Protein AF-A0A7S1CRJ9-F1 (afdb_monomer)

InterPro domains:
  IPR010339 TIP49, P-loop domain [PF06068] (1-105)
  IPR012340 Nucleic acid-binding, OB-fold [SSF50249] (33-105)
  IPR027238 RuvB-like [PTHR11093] (1-105)
  IPR027417 P-loop containing nucleoside triphosphate hydrolase [G3DSA:3.40.50.300] (1-26)
  IPR042487 RuvBL1/2, DNA/RNA binding domain [G3DSA:2.40.50.360] (27-105)

Foldseek 3Di:
DQDDDPVQLDDPVDHSVVSVVVSVVVVDDDDDDDDWDKDKAFWQDKDWDWDDDPVPDPDTDTQWIWTWGADPVGIDIDIHGCVCVVVCVVVVDDGGDIDMDIDPD

Sequence (105 aa):
FCPMVGSEVFSSEVKKTEILMEHFRRAIGIRIRESKEVYEGEVTELTVEETEDPLGGYGRSISHVIITLKSTKGSKTLKLDPSIHDGLSKEGITVGDVMYIESNS

Organism: NCBI:txid267567

Solvent-accessible surface area (backbone atoms only — not comparable to full-atom values): 6622 Å² total; per-residue (Å²): 133,70,91,80,60,81,70,74,45,67,54,95,88,50,58,48,67,56,52,51,50,50,52,54,56,69,49,57,81,81,89,83,86,82,88,78,54,72,49,69,26,30,28,73,43,80,48,74,44,69,38,82,41,94,82,74,55,102,48,81,36,64,63,32,34,41,37,31,31,38,44,98,89,50,70,50,78,44,81,42,59,39,81,52,51,63,55,45,60,73,71,62,72,53,77,70,42,75,49,76,47,77,56,85,128

Structure (mmCIF, N/CA/C/O backbone):
data_AF-A0A7S1CRJ9-F1
#
_entry.id   AF-A0A7S1CRJ9-F1
#
loop_
_atom_site.group_PDB
_atom_site.id
_atom_site.type_symbol
_atom_site.label_atom_id
_atom_site.label_alt_id
_atom_site.label_comp_id
_atom_site.label_asym_id
_atom_site.label_entity_id
_atom_site.label_seq_id
_atom_site.pdbx_PDB_ins_code
_atom_site.Cartn_x
_atom_site.Cartn_y
_atom_site.Cartn_z
_atom_site.occupancy
_atom_site.B_iso_or_equiv
_atom_site.auth_seq_id
_atom_site.auth_comp_id
_atom_site.auth_asym_id
_atom_site.auth_atom_id
_atom_site.pdbx_PDB_model_num
ATOM 1 N N . PHE A 1 1 ? 9.526 -9.171 -25.780 1.00 76.19 1 PHE A N 1
ATOM 2 C CA . PHE A 1 1 ? 9.720 -9.145 -27.243 1.00 76.19 1 PHE A CA 1
ATOM 3 C C . PHE A 1 1 ? 9.407 -7.737 -27.722 1.00 76.19 1 PHE A C 1
ATOM 5 O O . PHE A 1 1 ? 8.333 -7.249 -27.398 1.00 76.19 1 PHE A O 1
ATOM 12 N N . CYS A 1 2 ? 10.348 -7.070 -28.395 1.00 82.25 2 CYS A N 1
ATOM 13 C CA . CYS A 1 2 ? 10.194 -5.702 -28.897 1.00 82.25 2 CYS A CA 1
ATOM 14 C C . CYS A 1 2 ? 10.518 -5.716 -30.402 1.00 82.25 2 CYS A C 1
ATOM 16 O O . CYS A 1 2 ? 11.697 -5.811 -30.745 1.00 82.25 2 CYS A O 1
ATOM 18 N N . PRO A 1 3 ? 9.507 -5.738 -31.293 1.00 84.38 3 PRO A N 1
ATOM 19 C CA . PRO A 1 3 ? 9.746 -5.672 -32.731 1.00 84.38 3 PRO A CA 1
ATOM 20 C C . PRO A 1 3 ? 10.209 -4.261 -33.121 1.00 84.38 3 PRO A C 1
ATOM 22 O O . PRO A 1 3 ? 9.703 -3.283 -32.580 1.00 84.38 3 PRO A O 1
ATOM 25 N N . MET A 1 4 ? 11.156 -4.177 -34.057 1.00 86.38 4 MET A N 1
ATOM 26 C CA . MET A 1 4 ? 11.655 -2.933 -34.655 1.00 86.38 4 MET A CA 1
ATOM 27 C C . MET A 1 4 ? 11.608 -3.076 -36.175 1.00 86.38 4 MET A C 1
ATOM 29 O O . MET A 1 4 ? 12.008 -4.115 -36.712 1.00 86.38 4 MET A O 1
ATOM 33 N N . VAL A 1 5 ? 11.167 -2.032 -36.872 1.00 88.69 5 VAL A N 1
ATOM 34 C CA . VAL A 1 5 ? 11.248 -1.942 -38.333 1.00 88.69 5 VAL A CA 1
ATOM 35 C C . VAL A 1 5 ? 12.542 -1.227 -38.713 1.00 88.69 5 VAL A C 1
ATOM 37 O O . VAL A 1 5 ? 12.860 -0.169 -38.184 1.00 88.69 5 VAL A O 1
ATOM 40 N N . GLY A 1 6 ? 13.303 -1.765 -39.670 1.00 83.69 6 GLY A N 1
ATOM 41 C CA . GLY A 1 6 ? 14.614 -1.208 -40.042 1.00 83.69 6 GLY A CA 1
ATOM 42 C C . GLY A 1 6 ? 14.595 0.260 -40.499 1.00 83.69 6 GLY A C 1
ATOM 43 O O . GLY A 1 6 ? 15.614 0.940 -40.396 1.00 83.69 6 GLY A O 1
ATOM 44 N N . SER A 1 7 ? 13.448 0.775 -40.957 1.00 87.12 7 SER A N 1
ATOM 45 C CA . SER A 1 7 ? 13.261 2.193 -41.288 1.00 87.12 7 SER A CA 1
ATOM 46 C C . SER A 1 7 ? 13.265 3.110 -40.060 1.00 87.12 7 SER A C 1
ATOM 48 O O . SER A 1 7 ? 13.657 4.263 -40.184 1.00 87.12 7 SER A O 1
ATOM 50 N N . GLU A 1 8 ? 12.901 2.608 -38.877 1.00 83.19 8 GLU A N 1
ATOM 51 C CA . GLU A 1 8 ? 12.861 3.377 -37.621 1.00 83.19 8 GLU A CA 1
ATOM 52 C C . GLU A 1 8 ? 14.267 3.735 -37.114 1.00 83.19 8 GLU A C 1
ATOM 54 O O . GLU A 1 8 ? 14.429 4.682 -36.352 1.00 83.19 8 GLU A O 1
ATOM 59 N N . VAL A 1 9 ? 15.307 3.030 -37.580 1.00 84.50 9 VAL A N 1
ATOM 60 C CA . VAL A 1 9 ? 16.718 3.313 -37.253 1.00 84.50 9 VAL A CA 1
ATOM 61 C C . VAL A 1 9 ? 17.220 4.590 -37.938 1.00 84.50 9 VAL A C 1
ATOM 63 O O . VAL A 1 9 ? 18.213 5.183 -37.511 1.00 84.50 9 VAL A O 1
ATOM 66 N N . PHE A 1 10 ? 16.562 5.029 -39.012 1.00 86.06 10 PHE A N 1
ATOM 67 C CA . PHE A 1 10 ? 16.945 6.219 -39.761 1.00 86.06 10 PHE A CA 1
ATOM 68 C C . PHE A 1 10 ? 16.118 7.418 -39.290 1.00 86.06 10 PHE A C 1
ATOM 70 O O . PHE A 1 10 ? 14.989 7.614 -39.721 1.00 86.06 10 PHE A O 1
ATOM 77 N N . SER A 1 11 ? 16.710 8.241 -38.423 1.00 82.62 11 SER A N 1
ATOM 78 C CA . SER A 1 11 ? 16.138 9.514 -37.974 1.00 82.62 11 SER A CA 1
ATOM 79 C C . SER A 1 11 ? 17.058 10.678 -38.339 1.00 82.62 11 SER A C 1
ATOM 81 O O . SER A 1 11 ? 18.284 10.535 -38.356 1.00 82.62 11 SER A O 1
ATOM 83 N N . SER A 1 12 ? 16.458 11.832 -38.631 1.00 85.62 12 SER A N 1
ATOM 84 C CA . SER A 1 12 ? 17.164 13.107 -38.805 1.00 85.62 12 SER A CA 1
ATOM 85 C C . SER A 1 12 ? 17.484 13.784 -37.468 1.00 85.62 12 SER A C 1
ATOM 87 O O . SER A 1 12 ? 18.399 14.600 -37.407 1.00 85.62 12 SER A O 1
ATOM 89 N N . GLU A 1 13 ? 16.756 13.439 -36.406 1.00 88.62 13 GLU A N 1
ATOM 90 C CA . GLU A 1 13 ? 16.841 14.087 -35.091 1.00 88.62 13 GLU A CA 1
ATOM 91 C C . GLU A 1 13 ? 17.737 13.309 -34.120 1.00 88.62 13 GLU A C 1
ATOM 93 O O . GLU A 1 13 ? 18.476 13.897 -33.331 1.00 88.62 13 GLU A O 1
ATOM 98 N N . VAL A 1 14 ? 17.703 11.975 -34.195 1.00 87.50 14 VAL A N 1
ATOM 99 C CA . VAL A 1 14 ? 18.372 11.089 -33.237 1.00 87.50 14 VAL A CA 1
ATOM 100 C C . VAL A 1 14 ? 19.417 10.231 -33.944 1.00 87.50 14 VAL A C 1
ATOM 102 O O . VAL A 1 14 ? 19.201 9.700 -35.034 1.00 87.50 14 VAL A O 1
ATOM 105 N N . LYS A 1 15 ? 20.583 10.064 -33.310 1.00 91.44 15 LYS A N 1
ATOM 106 C CA . LYS A 1 15 ? 21.643 9.199 -33.838 1.00 91.44 15 LYS A CA 1
ATOM 107 C C . LYS A 1 15 ? 21.151 7.754 -33.915 1.00 91.44 15 LYS A C 1
ATOM 109 O O . LYS A 1 15 ? 20.603 7.227 -32.951 1.00 91.44 15 LYS A O 1
ATOM 114 N N . LYS A 1 16 ? 21.480 7.077 -35.017 1.00 90.38 16 LYS A N 1
ATOM 115 C CA . LYS A 1 16 ? 21.157 5.657 -35.256 1.00 90.38 16 LYS A CA 1
ATOM 116 C C . LYS A 1 16 ? 21.548 4.748 -34.081 1.00 90.38 16 LYS A C 1
ATOM 118 O O . LYS A 1 16 ? 20.826 3.818 -33.745 1.00 90.38 16 LYS A O 1
ATOM 123 N N . THR A 1 17 ? 22.679 5.038 -33.433 1.00 89.12 17 THR A N 1
ATOM 124 C CA . THR A 1 17 ? 23.171 4.293 -32.264 1.00 89.12 17 THR A CA 1
ATOM 125 C C . THR A 1 17 ? 22.272 4.441 -31.040 1.00 89.12 17 THR A C 1
ATOM 127 O O . THR A 1 17 ? 22.095 3.469 -30.319 1.00 89.12 17 THR A O 1
ATOM 130 N N . GLU A 1 18 ? 21.686 5.617 -30.807 1.00 89.62 18 GLU A N 1
ATOM 131 C CA . GLU A 1 18 ? 20.799 5.846 -29.658 1.00 89.62 18 GLU A CA 1
ATOM 132 C C . GLU A 1 18 ? 19.473 5.105 -29.844 1.00 89.62 18 GLU A C 1
ATOM 134 O O . GLU A 1 18 ? 19.007 4.442 -28.922 1.00 89.62 18 GLU A O 1
ATOM 139 N N . ILE A 1 19 ? 18.932 5.121 -31.067 1.00 88.62 19 ILE A N 1
ATOM 140 C CA . ILE A 1 19 ? 17.707 4.388 -31.418 1.00 88.62 19 ILE A CA 1
ATOM 141 C C . ILE A 1 19 ? 17.902 2.884 -31.192 1.00 88.62 19 ILE A C 1
ATOM 143 O O . ILE A 1 19 ? 17.047 2.224 -30.599 1.00 88.62 19 ILE A O 1
ATOM 147 N N . LEU A 1 20 ? 19.050 2.339 -31.609 1.00 89.38 20 LEU A N 1
ATOM 148 C CA . LEU A 1 20 ? 19.405 0.942 -31.348 1.00 89.38 20 LEU A CA 1
ATOM 149 C C . LEU A 1 20 ? 19.534 0.663 -29.842 1.00 89.38 20 LEU A C 1
ATOM 151 O O . LEU A 1 20 ? 18.980 -0.322 -29.354 1.00 89.38 20 LEU A O 1
ATOM 155 N N . MET A 1 21 ? 20.220 1.530 -29.091 1.00 90.69 21 MET A N 1
ATOM 156 C CA . MET A 1 21 ? 20.414 1.364 -27.644 1.00 90.69 21 MET A CA 1
ATOM 157 C C . MET A 1 21 ? 19.105 1.436 -26.853 1.00 90.69 21 MET A C 1
ATOM 159 O O . MET A 1 21 ? 18.913 0.676 -25.904 1.00 90.69 21 MET A O 1
ATOM 163 N N . GLU A 1 22 ? 18.175 2.307 -27.240 1.00 89.19 22 GLU A N 1
ATOM 164 C CA . GLU A 1 22 ? 16.840 2.363 -26.648 1.00 89.19 22 GLU A CA 1
ATOM 165 C C . GLU A 1 22 ? 16.093 1.039 -26.829 1.00 89.19 22 GLU A C 1
ATOM 167 O O . GLU A 1 22 ? 15.561 0.492 -25.861 1.00 89.19 22 GLU A O 1
ATOM 172 N N . HIS A 1 23 ? 16.113 0.479 -28.038 1.00 89.81 23 HIS A N 1
ATOM 173 C CA . HIS A 1 23 ? 15.462 -0.799 -28.307 1.00 89.81 23 HIS A CA 1
ATOM 174 C C . HIS A 1 23 ? 16.113 -1.955 -27.545 1.00 89.81 23 HIS A C 1
ATOM 176 O O . HIS A 1 23 ? 15.394 -2.818 -27.043 1.00 89.81 23 HIS A O 1
ATOM 182 N N . PHE A 1 24 ? 17.439 -1.949 -27.363 1.00 89.69 24 PHE A N 1
ATOM 183 C CA . PHE A 1 24 ? 18.106 -2.908 -26.477 1.00 89.69 24 PHE A CA 1
ATOM 184 C C . PHE A 1 24 ? 17.646 -2.764 -25.022 1.00 89.69 24 PHE A C 1
ATOM 186 O O . PHE A 1 24 ? 17.306 -3.767 -24.398 1.00 89.69 24 PHE A O 1
ATOM 193 N N . ARG A 1 25 ? 17.554 -1.538 -24.488 1.00 91.69 25 ARG A N 1
ATOM 194 C CA . ARG A 1 25 ? 17.036 -1.297 -23.128 1.00 91.69 25 ARG A CA 1
ATOM 195 C C . ARG A 1 25 ? 15.588 -1.772 -22.975 1.00 91.69 25 ARG A C 1
ATOM 197 O O . ARG A 1 25 ? 15.268 -2.415 -21.985 1.00 91.69 25 ARG A O 1
ATOM 204 N N . ARG A 1 26 ? 14.732 -1.521 -23.970 1.00 87.81 26 ARG A N 1
ATOM 205 C CA . ARG A 1 26 ? 13.320 -1.953 -23.985 1.00 87.81 26 ARG A CA 1
ATOM 206 C C . ARG A 1 26 ? 13.152 -3.463 -24.165 1.00 87.81 26 ARG A C 1
ATOM 208 O O . ARG A 1 26 ? 12.158 -4.028 -23.715 1.00 87.81 26 ARG A O 1
ATOM 215 N N . ALA A 1 27 ? 14.102 -4.124 -24.826 1.00 91.00 27 ALA A N 1
ATOM 216 C CA . ALA A 1 27 ? 14.102 -5.573 -25.001 1.00 91.00 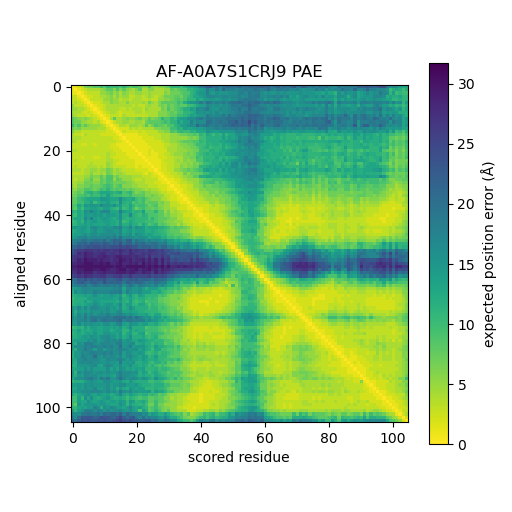27 ALA A CA 1
ATOM 217 C C . ALA A 1 27 ? 14.508 -6.331 -23.725 1.00 91.00 27 ALA A C 1
ATOM 219 O O . ALA A 1 27 ? 14.133 -7.497 -23.570 1.00 91.00 27 ALA A O 1
ATOM 220 N N . ILE A 1 28 ? 15.234 -5.684 -22.808 1.00 91.94 28 ILE A N 1
ATOM 221 C CA . ILE A 1 28 ? 15.604 -6.247 -21.507 1.00 91.94 28 ILE A CA 1
ATOM 222 C C . ILE A 1 28 ? 14.415 -6.105 -20.552 1.00 91.94 28 ILE A C 1
ATOM 224 O O . ILE A 1 28 ? 14.121 -5.031 -20.034 1.00 91.94 28 ILE A O 1
ATOM 228 N N . GLY A 1 29 ? 13.717 -7.213 -20.310 1.00 89.69 29 GLY A N 1
ATOM 229 C CA . GLY A 1 29 ? 12.661 -7.274 -19.303 1.00 89.69 29 GLY A CA 1
ATOM 230 C C . GLY A 1 29 ? 13.240 -7.571 -17.924 1.00 89.69 29 GLY A C 1
ATOM 231 O O . GLY A 1 29 ? 13.826 -8.633 -17.722 1.00 89.69 29 GLY A O 1
ATOM 232 N N . ILE A 1 30 ? 13.030 -6.674 -16.964 1.00 91.81 30 ILE A N 1
ATOM 233 C CA . ILE A 1 30 ? 13.303 -6.934 -15.547 1.00 91.81 30 ILE A CA 1
ATOM 234 C C . ILE A 1 30 ? 11.977 -7.309 -14.884 1.00 91.81 30 ILE A C 1
ATOM 236 O O . ILE A 1 30 ? 10.993 -6.581 -14.999 1.00 91.81 30 ILE A O 1
ATOM 240 N N . ARG A 1 31 ? 11.932 -8.454 -14.194 1.00 90.81 31 ARG A N 1
ATOM 241 C CA . ARG A 1 31 ? 10.775 -8.861 -13.388 1.00 90.81 31 ARG A CA 1
ATOM 242 C C . ARG A 1 31 ? 11.109 -8.671 -11.918 1.00 90.81 31 ARG A C 1
ATOM 244 O O . ARG A 1 31 ? 11.911 -9.422 -11.373 1.00 90.81 31 ARG A O 1
ATOM 251 N N . ILE A 1 32 ? 10.466 -7.696 -11.291 1.00 92.38 32 ILE A N 1
ATOM 252 C CA . ILE A 1 32 ? 10.580 -7.444 -9.855 1.00 92.38 32 ILE A CA 1
ATOM 253 C C . ILE A 1 32 ? 9.319 -7.991 -9.195 1.00 92.38 32 ILE A C 1
ATOM 255 O O . ILE A 1 32 ? 8.210 -7.754 -9.672 1.00 92.38 32 ILE A O 1
ATOM 259 N N . ARG A 1 33 ? 9.496 -8.766 -8.124 1.00 91.12 33 ARG A N 1
ATOM 260 C CA . ARG A 1 33 ? 8.399 -9.195 -7.261 1.00 91.12 33 ARG A CA 1
ATOM 261 C C . ARG A 1 33 ? 8.569 -8.495 -5.927 1.00 91.12 33 ARG A C 1
ATOM 263 O O . ARG A 1 33 ? 9.504 -8.795 -5.194 1.00 91.12 33 ARG A O 1
ATOM 270 N N . GLU A 1 34 ? 7.655 -7.589 -5.641 1.00 87.38 34 GLU A N 1
ATOM 271 C CA . GLU A 1 34 ? 7.561 -6.907 -4.360 1.00 87.38 34 GLU A CA 1
ATOM 272 C C . GLU A 1 34 ? 6.414 -7.528 -3.561 1.00 87.38 34 GLU A C 1
ATOM 274 O O . GLU A 1 34 ? 5.371 -7.871 -4.124 1.00 87.38 34 GLU A O 1
ATOM 279 N N . SER A 1 35 ? 6.632 -7.740 -2.265 1.00 87.31 35 SER A N 1
ATOM 280 C CA . SER A 1 35 ? 5.575 -8.159 -1.344 1.00 87.31 35 SER A CA 1
ATOM 281 C C . SER A 1 35 ? 5.242 -6.961 -0.476 1.00 87.31 35 SER A C 1
ATOM 283 O O . SER A 1 35 ? 6.135 -6.423 0.170 1.00 87.31 35 SER A O 1
ATOM 285 N N . LYS A 1 36 ? 3.979 -6.544 -0.497 1.00 87.62 36 LYS A N 1
ATOM 286 C CA . LYS A 1 36 ? 3.482 -5.407 0.274 1.00 87.62 36 LYS A CA 1
ATOM 287 C C . LYS A 1 36 ? 2.526 -5.898 1.345 1.00 87.62 36 LYS A C 1
ATOM 289 O O . LYS A 1 36 ? 1.718 -6.793 1.084 1.00 87.62 36 LYS A O 1
ATOM 294 N N . GLU A 1 37 ? 2.633 -5.326 2.536 1.00 88.12 37 GLU A N 1
ATOM 295 C CA . GLU A 1 37 ? 1.684 -5.589 3.610 1.00 88.12 37 GLU A CA 1
ATOM 296 C C . GLU A 1 37 ? 0.465 -4.690 3.460 1.00 88.12 37 GLU A C 1
ATOM 298 O O . GLU A 1 37 ? 0.571 -3.472 3.313 1.00 88.12 37 GLU A O 1
ATOM 303 N N . VAL A 1 38 ? -0.705 -5.319 3.490 1.00 89.81 38 VAL A N 1
ATOM 304 C CA . VAL A 1 38 ? -1.979 -4.658 3.236 1.00 89.81 38 VAL A CA 1
ATOM 305 C C . VAL A 1 38 ? -2.979 -5.024 4.318 1.00 89.81 38 VAL A C 1
ATOM 307 O O . VAL A 1 38 ? -3.123 -6.195 4.682 1.00 89.81 38 VAL A O 1
ATOM 310 N N . TYR A 1 39 ? -3.655 -4.005 4.838 1.00 90.44 39 TYR A N 1
ATOM 311 C CA . TYR A 1 39 ? -4.663 -4.129 5.880 1.00 90.44 39 TYR A CA 1
ATOM 312 C C . TYR A 1 39 ? -6.013 -3.700 5.324 1.00 90.44 39 TYR A C 1
ATOM 314 O O . TYR A 1 39 ? -6.189 -2.556 4.921 1.00 90.44 39 TYR A O 1
ATOM 322 N N . GLU A 1 40 ? -6.967 -4.625 5.313 1.00 90.75 40 GLU A N 1
ATOM 323 C CA . GLU A 1 40 ? -8.328 -4.386 4.840 1.00 90.75 40 GLU A CA 1
ATOM 324 C C . GLU A 1 40 ? -9.317 -4.668 5.970 1.00 90.75 40 GLU A C 1
ATOM 326 O O . GLU A 1 40 ? -9.217 -5.690 6.663 1.00 90.75 40 GLU A O 1
ATOM 331 N N . GLY A 1 41 ? -10.271 -3.762 6.160 1.00 93.81 41 GLY A N 1
ATOM 332 C CA . GLY A 1 41 ? -11.324 -3.939 7.149 1.00 93.81 41 GLY A CA 1
ATOM 333 C C . GLY A 1 41 ? -12.270 -2.752 7.257 1.00 93.81 41 GLY A C 1
ATOM 334 O O . GLY A 1 41 ? -12.042 -1.686 6.689 1.00 93.81 41 GLY A O 1
ATOM 335 N N . GLU A 1 42 ? -13.336 -2.970 8.016 1.00 93.88 42 GLU A N 1
ATOM 336 C CA . GL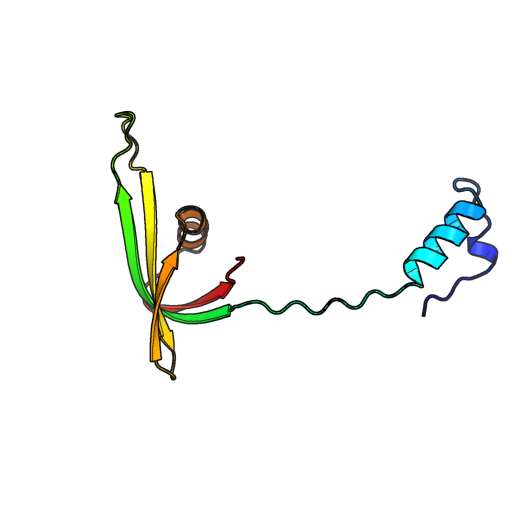U A 1 42 ? -14.282 -1.941 8.437 1.00 93.88 42 GLU A CA 1
ATOM 337 C C . GLU A 1 42 ? -13.693 -1.152 9.612 1.00 93.88 42 GLU A C 1
ATOM 339 O O . GLU A 1 42 ? -13.181 -1.742 10.570 1.00 93.88 42 GLU A O 1
ATOM 344 N N . VAL A 1 43 ? -13.768 0.174 9.550 1.00 94.19 43 VAL A N 1
ATOM 345 C CA . VAL A 1 43 ? -13.332 1.067 10.625 1.00 94.19 43 VAL A CA 1
ATOM 346 C C . VAL A 1 43 ? -14.330 0.982 11.770 1.00 94.19 43 VAL A C 1
ATOM 348 O O . VAL A 1 43 ? -15.460 1.447 11.650 1.00 94.19 43 VAL A O 1
ATOM 351 N N . THR A 1 44 ? -13.917 0.425 12.906 1.00 92.56 44 THR A N 1
ATOM 352 C CA . THR A 1 44 ? -14.757 0.391 14.113 1.00 92.56 44 THR A CA 1
ATOM 353 C C . THR A 1 44 ? -14.464 1.546 15.056 1.00 92.56 44 THR A C 1
ATOM 355 O O . THR A 1 44 ? -15.358 2.003 15.759 1.00 92.56 44 THR A O 1
ATOM 358 N N . GLU A 1 45 ? -13.215 2.012 15.089 1.00 90.25 45 GLU A N 1
ATOM 359 C CA . GLU A 1 45 ? -12.783 3.123 15.938 1.00 90.25 45 GLU A CA 1
ATOM 360 C C . GLU A 1 45 ? -11.728 3.951 15.203 1.00 90.25 45 GLU A C 1
ATOM 362 O O . GLU A 1 45 ? -10.829 3.394 14.569 1.00 90.25 45 GLU A O 1
ATOM 367 N N . LEU A 1 46 ? -11.838 5.273 15.319 1.00 89.44 46 LEU A N 1
ATOM 368 C CA . LEU A 1 46 ? -10.899 6.252 14.781 1.00 89.44 46 LEU A CA 1
ATOM 369 C C . LEU A 1 46 ? -10.627 7.290 15.872 1.00 89.44 46 LEU A C 1
ATOM 371 O O . LEU A 1 46 ? -11.534 8.024 16.267 1.00 89.44 46 LEU A O 1
ATOM 375 N N . THR A 1 47 ? -9.393 7.347 16.368 1.00 87.69 47 THR A N 1
ATOM 376 C CA . THR A 1 47 ? -8.961 8.330 17.367 1.00 87.69 47 THR A CA 1
ATOM 377 C C . THR A 1 47 ? -7.682 9.024 16.919 1.00 87.69 47 THR A C 1
ATOM 379 O O . THR A 1 47 ? -6.729 8.399 16.459 1.00 87.69 47 THR A O 1
ATOM 382 N N . VAL A 1 48 ? -7.664 10.349 17.039 1.00 85.00 48 VAL A N 1
ATOM 383 C CA . VAL A 1 48 ? -6.512 11.185 16.693 1.00 85.00 48 VAL A CA 1
ATOM 384 C C . VAL A 1 48 ? -5.872 11.645 18.000 1.00 85.00 48 VAL A C 1
ATOM 386 O O . VAL A 1 48 ? -6.521 12.318 18.800 1.00 85.00 48 VAL A O 1
ATOM 389 N N . GLU A 1 49 ? -4.623 11.247 18.245 1.00 81.56 49 GLU A N 1
ATOM 390 C CA . GLU A 1 49 ? -3.832 11.756 19.365 1.00 81.56 49 GLU A CA 1
ATOM 391 C C . GLU A 1 49 ? -3.243 13.112 18.960 1.00 81.56 49 GLU A C 1
ATOM 393 O O . GLU A 1 49 ? -2.330 13.207 18.137 1.00 81.56 49 GLU A O 1
ATOM 398 N N . GLU A 1 50 ? -3.793 14.180 19.531 1.00 77.25 50 GLU A N 1
ATOM 399 C CA . GLU A 1 50 ? -3.230 15.526 19.447 1.00 77.25 50 GLU A CA 1
ATOM 400 C C . GLU A 1 50 ? -2.259 15.720 20.621 1.00 77.25 50 GLU A C 1
ATOM 402 O O . GLU A 1 50 ? -2.561 15.372 21.763 1.00 77.25 50 GLU A O 1
ATOM 407 N N . THR A 1 51 ? -1.070 16.257 20.366 1.00 68.56 51 THR A N 1
ATOM 408 C CA . THR A 1 51 ? -0.080 16.590 21.398 1.00 68.56 51 THR A CA 1
ATOM 409 C C . THR A 1 51 ? 0.254 18.078 21.328 1.00 68.56 51 THR A C 1
ATOM 411 O O . THR A 1 51 ? 0.213 18.698 20.262 1.00 68.56 51 THR A O 1
ATOM 414 N N . GLU A 1 52 ? 0.533 18.675 22.486 1.00 62.09 52 GLU A N 1
ATOM 415 C CA . GLU A 1 52 ? 0.936 20.078 22.569 1.00 62.09 52 GLU A CA 1
ATOM 416 C C . GLU A 1 52 ? 2.322 20.274 21.944 1.00 62.09 52 GLU A C 1
ATOM 418 O O . GLU A 1 52 ? 3.241 19.481 22.157 1.00 62.09 52 GLU A O 1
ATOM 423 N N . ASP A 1 53 ? 2.452 21.327 21.140 1.00 59.91 53 ASP A N 1
ATOM 424 C CA . ASP A 1 53 ? 3.682 21.664 20.434 1.00 59.91 53 ASP A CA 1
ATOM 425 C C . ASP A 1 53 ? 4.778 22.091 21.440 1.00 59.91 53 ASP A C 1
ATOM 427 O O . ASP A 1 53 ? 4.556 23.030 22.217 1.00 59.91 53 ASP A O 1
ATOM 431 N N . PRO A 1 54 ? 5.972 21.459 21.442 1.00 59.69 54 PRO A N 1
ATOM 432 C CA . PRO A 1 54 ? 7.074 21.822 22.336 1.00 59.69 54 PRO A CA 1
ATOM 433 C C . PRO A 1 54 ? 7.535 23.284 22.218 1.00 59.69 54 PRO A C 1
ATOM 435 O O . PRO A 1 54 ? 8.209 23.778 23.123 1.00 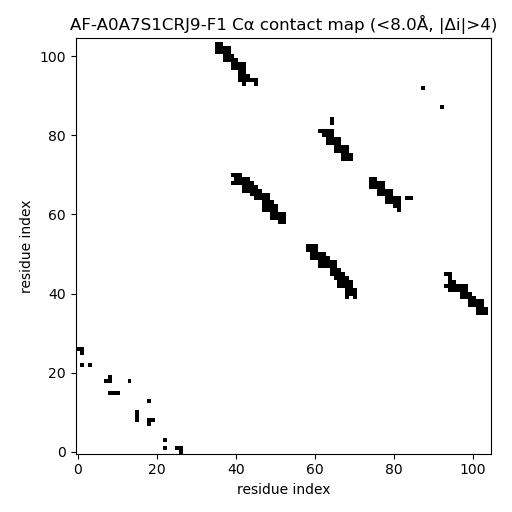59.69 54 PRO A O 1
ATOM 438 N N . LEU A 1 55 ? 7.201 23.982 21.122 1.00 62.75 55 LEU A N 1
ATOM 439 C CA . LEU A 1 55 ? 7.560 25.387 20.890 1.00 62.75 55 LEU A CA 1
ATOM 440 C C 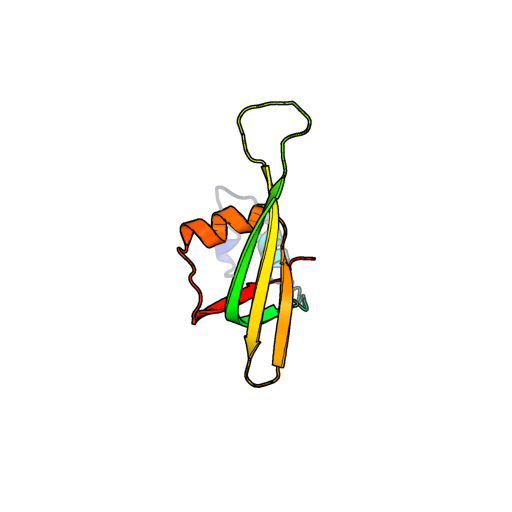. LEU A 1 55 ? 6.495 26.415 21.317 1.00 62.75 55 LEU A C 1
ATOM 442 O O . LEU A 1 55 ? 6.666 27.605 21.051 1.00 62.75 55 LEU A O 1
ATOM 446 N N . GLY A 1 56 ? 5.421 26.012 22.005 1.00 58.44 56 GLY A N 1
ATOM 447 C CA . GLY A 1 56 ? 4.458 26.957 22.595 1.00 58.44 56 GLY A CA 1
ATOM 448 C C . GLY A 1 56 ? 3.660 27.787 21.575 1.00 58.44 56 GLY A C 1
ATOM 449 O O . GLY A 1 56 ? 3.118 28.840 21.917 1.00 58.44 56 GLY A O 1
ATOM 450 N N . GLY A 1 57 ? 3.595 27.336 20.320 1.00 54.78 57 GLY A N 1
ATOM 451 C CA . GLY A 1 57 ? 2.729 27.903 19.290 1.00 54.78 57 GLY A CA 1
ATOM 452 C C . GLY A 1 57 ? 1.287 27.412 19.440 1.00 54.78 57 GLY A C 1
ATOM 453 O O . GLY A 1 57 ? 1.049 26.275 19.830 1.00 54.78 57 GLY A O 1
ATOM 454 N N . TYR A 1 58 ? 0.316 28.262 19.097 1.00 53.28 58 TYR A N 1
ATOM 455 C CA . TYR A 1 58 ? -1.136 27.992 19.081 1.00 53.28 58 TYR A CA 1
ATOM 456 C C . TYR A 1 58 ? -1.571 26.951 18.014 1.00 53.28 58 TYR A C 1
ATOM 458 O O . TYR A 1 58 ? -2.588 27.121 17.344 1.00 53.28 58 TYR A O 1
ATOM 466 N N . GLY A 1 59 ? -0.806 25.877 17.818 1.00 56.06 59 GLY A N 1
ATOM 467 C CA . GLY A 1 59 ? -1.098 24.801 16.877 1.00 56.06 59 GLY A CA 1
ATOM 468 C C . GLY A 1 59 ? -1.088 23.460 17.595 1.00 56.06 59 GLY A C 1
ATOM 469 O O . GLY A 1 59 ? -0.073 23.064 18.158 1.00 56.06 59 GLY A O 1
ATOM 470 N N . ARG A 1 60 ? -2.220 22.751 17.591 1.00 63.34 60 ARG A N 1
ATOM 471 C CA . ARG A 1 60 ? -2.239 21.353 18.031 1.00 63.34 60 ARG A CA 1
ATOM 472 C C . ARG A 1 60 ? -1.489 20.532 16.994 1.00 63.34 60 ARG A C 1
ATOM 474 O O . ARG A 1 60 ? -1.870 20.528 15.826 1.00 63.34 60 ARG A O 1
ATOM 481 N N . SER A 1 61 ? -0.414 19.880 17.415 1.00 67.94 61 SER A N 1
ATOM 482 C CA . SER A 1 61 ? 0.349 18.993 16.546 1.00 67.94 61 SER A CA 1
ATOM 483 C C . SER A 1 61 ? -0.243 17.595 16.657 1.00 67.94 61 SER A C 1
ATOM 485 O O . SER A 1 61 ? -0.377 17.058 17.755 1.00 67.94 61 SER A O 1
ATOM 487 N N . ILE A 1 62 ? -0.633 16.998 15.536 1.00 74.06 62 ILE A N 1
ATOM 488 C CA . ILE A 1 62 ? -1.133 15.620 15.527 1.00 74.06 62 ILE A CA 1
ATOM 489 C C . ILE A 1 62 ? 0.076 14.708 15.699 1.00 74.06 62 ILE A C 1
ATOM 491 O O . ILE A 1 62 ? 1.009 14.774 14.902 1.00 74.06 62 ILE A O 1
ATOM 495 N N . SER A 1 63 ? 0.087 13.895 16.753 1.00 79.56 63 SER A N 1
ATOM 496 C CA . SER A 1 63 ? 1.204 12.994 17.024 1.00 79.56 63 SER A CA 1
ATOM 497 C C . SER A 1 63 ? 0.989 11.636 16.388 1.00 79.56 63 SER A C 1
ATOM 499 O O . SER A 1 63 ? 1.913 11.138 15.759 1.00 79.56 63 SER A O 1
ATOM 501 N N . HIS A 1 64 ? -0.206 11.051 16.497 1.0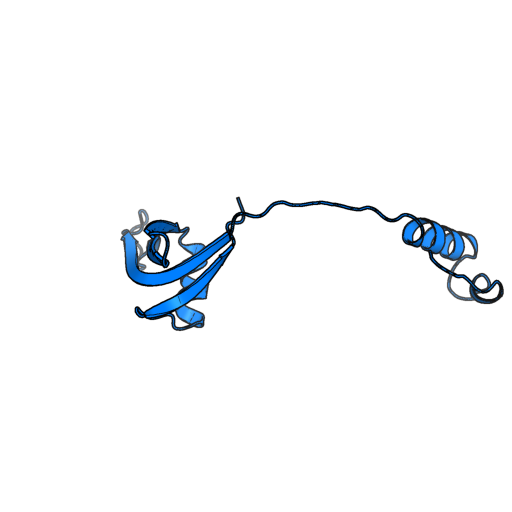0 84.44 64 HIS A N 1
ATOM 502 C CA . HIS A 1 64 ? -0.530 9.755 15.899 1.00 84.44 64 HIS A CA 1
ATOM 503 C C . HIS A 1 64 ? -2.026 9.598 15.630 1.00 84.44 64 HIS A C 1
ATOM 505 O O . HIS A 1 64 ? -2.859 10.196 16.305 1.00 84.44 64 HIS A O 1
ATOM 511 N N . VAL A 1 65 ? -2.371 8.727 14.680 1.00 87.56 65 VAL A N 1
ATOM 512 C CA . VAL A 1 65 ? -3.759 8.308 14.447 1.00 87.56 65 VAL A CA 1
ATOM 513 C C . VAL A 1 65 ? -3.892 6.835 14.801 1.00 87.56 65 VAL A C 1
ATOM 515 O O . VAL A 1 65 ? -3.160 5.999 14.279 1.00 87.56 65 VAL A O 1
ATOM 518 N N . ILE A 1 66 ? -4.814 6.502 15.694 1.00 90.94 66 ILE A N 1
ATOM 519 C CA . ILE A 1 66 ? -5.112 5.126 16.077 1.00 90.94 66 ILE A CA 1
ATOM 520 C C . ILE A 1 66 ? -6.408 4.717 15.376 1.00 90.94 66 ILE A C 1
ATOM 522 O O . ILE A 1 66 ? -7.449 5.352 15.537 1.00 90.94 66 ILE A O 1
ATOM 526 N N . ILE A 1 67 ? -6.335 3.649 14.582 1.00 92.06 67 ILE A N 1
ATOM 527 C CA . ILE A 1 67 ? -7.481 3.088 13.862 1.00 92.06 67 ILE A CA 1
ATOM 528 C C . ILE A 1 67 ? -7.653 1.633 14.257 1.00 92.06 67 ILE A C 1
ATOM 530 O O . ILE A 1 67 ? -6.709 0.847 14.177 1.00 92.06 67 ILE A O 1
ATOM 534 N N . THR A 1 68 ? -8.870 1.249 14.626 1.00 93.62 68 THR A N 1
ATOM 535 C CA . THR A 1 68 ? -9.235 -0.157 14.800 1.00 93.62 68 THR A CA 1
ATOM 536 C C . THR A 1 68 ? -9.992 -0.629 13.564 1.00 93.62 68 THR A C 1
ATOM 538 O O . THR A 1 68 ? -11.080 -0.136 13.267 1.00 93.62 68 THR A O 1
ATOM 541 N N . LEU A 1 69 ? -9.406 -1.592 12.848 1.00 93.88 69 LEU A N 1
ATOM 542 C CA . LEU A 1 69 ? -10.010 -2.250 11.692 1.00 93.88 69 LEU A CA 1
ATOM 543 C C . LEU A 1 69 ? -10.553 -3.619 12.088 1.00 93.88 69 LEU A C 1
ATOM 545 O O . LEU A 1 69 ? -9.865 -4.407 12.746 1.00 93.88 69 LEU A O 1
ATOM 549 N N . LYS A 1 70 ? -11.768 -3.938 11.646 1.00 94.31 70 LYS A N 1
ATOM 550 C CA . LYS A 1 70 ? -12.415 -5.231 11.867 1.00 94.31 70 LYS A CA 1
ATOM 551 C C . LYS A 1 70 ? -12.657 -5.950 10.547 1.00 94.31 70 LYS A C 1
ATOM 553 O O . LYS A 1 70 ? -13.144 -5.385 9.578 1.00 94.31 70 LYS A O 1
ATOM 558 N N . SER A 1 71 ? -12.343 -7.238 10.539 1.00 92.88 71 SER A N 1
ATOM 559 C CA . SER A 1 71 ? -12.617 -8.161 9.440 1.00 92.88 71 SER A CA 1
ATOM 560 C C . SER A 1 71 ? -13.324 -9.409 9.971 1.00 92.88 71 SER A C 1
ATOM 562 O O . SER A 1 71 ? -13.410 -9.629 11.182 1.00 92.88 71 SER A O 1
ATOM 564 N N . THR A 1 72 ? -13.767 -10.293 9.077 1.00 90.94 72 THR A N 1
ATOM 565 C CA . THR A 1 72 ? -14.361 -11.589 9.455 1.00 90.94 72 THR A CA 1
ATOM 566 C C . THR A 1 72 ? -13.411 -12.465 10.280 1.00 90.94 72 THR A C 1
ATOM 568 O O . THR A 1 72 ? -13.862 -13.313 11.043 1.00 90.94 72 THR A O 1
ATOM 571 N N . LYS A 1 73 ? -12.092 -12.277 10.134 1.00 88.00 73 LYS A N 1
ATOM 572 C CA . LYS A 1 73 ? -11.067 -13.076 10.823 1.00 88.00 73 LYS A CA 1
ATOM 573 C C . LYS A 1 73 ? -10.689 -12.520 12.200 1.00 88.00 73 LYS A C 1
ATOM 575 O O . LYS A 1 73 ? -10.084 -13.242 12.986 1.00 88.00 73 LYS A O 1
ATOM 580 N N . GLY A 1 74 ? -11.023 -11.263 12.490 1.00 90.25 74 GLY A N 1
ATOM 581 C CA . GLY A 1 74 ? -10.673 -10.594 13.742 1.00 90.25 74 GLY A CA 1
ATOM 582 C C . GLY A 1 74 ? -10.536 -9.080 13.588 1.00 90.25 74 GLY A C 1
ATOM 583 O O . GLY A 1 74 ? -10.729 -8.533 12.501 1.00 90.25 74 GLY A O 1
ATOM 584 N N . SER A 1 75 ? -10.188 -8.415 14.688 1.00 91.75 75 SER A N 1
ATOM 585 C CA . SER A 1 75 ? -9.923 -6.975 14.754 1.00 91.75 75 SER A CA 1
ATOM 586 C C . SER A 1 75 ? -8.442 -6.694 14.993 1.00 91.75 75 SER A C 1
ATOM 588 O O . SER A 1 75 ? -7.796 -7.397 15.772 1.00 91.75 75 SER A O 1
ATOM 590 N N . LYS A 1 76 ? -7.909 -5.653 14.354 1.00 91.50 76 LYS A N 1
ATOM 591 C CA . LYS A 1 76 ? -6.536 -5.182 14.539 1.00 91.50 76 LYS A CA 1
ATOM 592 C C . LYS A 1 76 ? -6.543 -3.670 14.743 1.00 91.50 76 LYS A C 1
ATOM 594 O O . LYS A 1 76 ? -7.097 -2.940 13.927 1.00 91.50 76 LYS A O 1
ATOM 599 N N . THR A 1 77 ? -5.904 -3.217 15.815 1.00 92.12 77 THR A N 1
ATOM 600 C CA . THR A 1 77 ? -5.664 -1.793 16.067 1.00 92.12 77 THR A CA 1
ATOM 601 C C . THR A 1 77 ? -4.300 -1.415 15.502 1.00 92.12 77 THR A C 1
ATOM 603 O O . THR A 1 77 ? -3.300 -2.082 15.774 1.00 92.12 77 THR A O 1
ATOM 606 N N . LEU A 1 78 ? -4.270 -0.373 14.678 1.00 90.12 78 LEU A N 1
ATOM 607 C CA . LEU A 1 78 ? -3.095 0.152 13.999 1.00 90.12 78 LEU A CA 1
ATOM 608 C C . LEU A 1 78 ? -2.813 1.562 14.509 1.00 90.12 78 LEU A C 1
ATOM 610 O O . LEU A 1 78 ? -3.720 2.383 14.617 1.00 90.12 78 LEU A O 1
ATOM 614 N N . LYS A 1 79 ? -1.541 1.835 14.801 1.00 89.75 79 LYS A N 1
ATOM 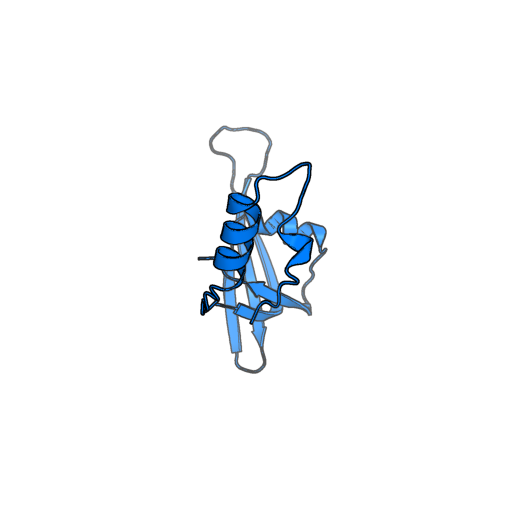615 C CA . LYS A 1 79 ? -1.047 3.176 15.102 1.00 89.75 79 LYS A CA 1
ATOM 616 C C . LYS A 1 79 ? -0.360 3.710 13.850 1.00 89.75 79 LYS A C 1
ATOM 618 O O . LYS A 1 79 ? 0.666 3.176 13.439 1.00 89.75 79 LYS A O 1
ATOM 623 N N . LEU A 1 80 ? -0.972 4.706 13.228 1.00 88.00 80 LEU A N 1
ATOM 624 C CA . LEU A 1 80 ? -0.544 5.323 11.982 1.00 88.00 80 LEU A CA 1
ATOM 625 C C . LEU A 1 80 ? 0.209 6.624 12.254 1.00 88.00 80 LEU A C 1
ATOM 627 O O . LEU A 1 80 ? 0.011 7.297 13.273 1.00 88.00 80 LEU A O 1
ATOM 631 N N . ASP A 1 81 ? 1.080 6.959 11.311 1.00 86.00 81 ASP A N 1
ATOM 632 C CA . ASP A 1 81 ? 1.823 8.210 11.302 1.00 86.00 81 ASP A CA 1
ATOM 633 C C . ASP A 1 81 ? 0.878 9.406 11.066 1.00 86.00 81 ASP A C 1
ATOM 635 O O . ASP A 1 81 ? -0.087 9.286 10.301 1.00 86.00 81 ASP A O 1
ATOM 639 N N . PRO A 1 82 ? 1.132 10.567 11.691 1.00 85.06 82 PRO A N 1
ATOM 640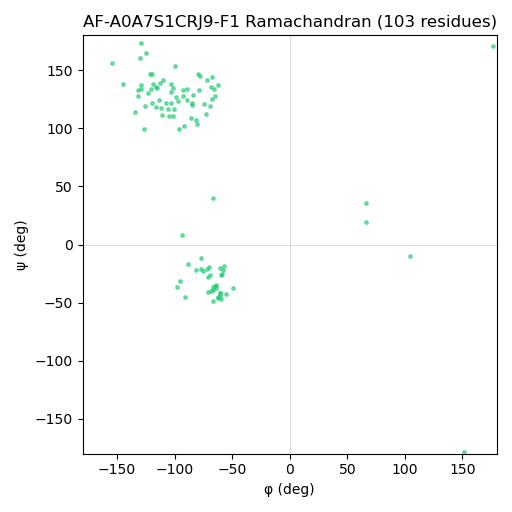 C CA . PRO A 1 82 ? 0.294 11.750 11.536 1.00 85.06 82 PRO A CA 1
ATOM 641 C C . PRO A 1 82 ? 0.204 12.260 10.091 1.00 85.06 82 PRO A C 1
ATOM 643 O O . PRO A 1 82 ? -0.785 12.903 9.752 1.00 85.06 82 PRO A O 1
ATOM 646 N N . SER A 1 83 ? 1.142 11.916 9.200 1.00 84.06 83 SER A N 1
ATOM 647 C CA . SER A 1 83 ? 1.037 12.227 7.762 1.00 84.06 83 SER A CA 1
ATOM 648 C C . SER A 1 83 ? -0.194 11.617 7.078 1.00 84.06 83 SER A C 1
ATOM 650 O O . SER A 1 83 ? -0.697 12.169 6.098 1.00 84.06 83 SER A O 1
ATOM 652 N N . ILE A 1 84 ? -0.720 10.506 7.602 1.00 85.50 84 ILE A N 1
ATOM 653 C CA . ILE A 1 84 ? -1.908 9.836 7.060 1.00 85.50 84 ILE A CA 1
ATOM 654 C C . ILE A 1 84 ? -3.201 10.573 7.445 1.00 85.50 84 ILE A C 1
ATOM 656 O O . ILE A 1 84 ? -4.208 10.447 6.747 1.00 85.50 84 ILE A O 1
ATOM 660 N N . HIS A 1 85 ? -3.178 11.400 8.498 1.00 84.75 85 HIS A N 1
ATOM 661 C CA . HIS A 1 85 ? -4.344 12.156 8.963 1.00 84.75 85 HIS A CA 1
ATOM 662 C C . HIS A 1 85 ? -4.964 13.023 7.857 1.00 84.75 85 HIS A C 1
ATOM 664 O O . HIS A 1 85 ? -6.183 13.036 7.681 1.00 84.75 85 HIS A O 1
ATOM 670 N N . ASP A 1 86 ? -4.131 13.698 7.064 1.00 84.81 86 ASP A N 1
ATOM 671 C CA . ASP A 1 86 ? -4.598 14.555 5.973 1.00 84.81 86 ASP A CA 1
ATOM 672 C C . ASP A 1 86 ? -5.324 13.761 4.881 1.00 84.81 86 ASP A C 1
ATOM 674 O O . ASP A 1 86 ? -6.275 14.264 4.281 1.00 84.81 86 ASP A O 1
ATOM 678 N N . GLY A 1 87 ? -4.889 12.524 4.619 1.00 86.50 87 GLY A N 1
ATOM 679 C CA . GLY A 1 87 ? -5.557 11.616 3.686 1.00 86.50 87 GLY A CA 1
ATOM 680 C C . GLY A 1 87 ? -6.931 11.199 4.203 1.00 86.50 87 GLY A C 1
ATOM 681 O O . GLY A 1 87 ? -7.927 11.354 3.501 1.00 86.50 87 GLY A O 1
ATOM 682 N N . LEU A 1 88 ? -6.993 10.780 5.470 1.00 87.38 88 LEU A N 1
ATOM 683 C CA . LEU A 1 88 ? -8.237 10.367 6.126 1.00 87.38 88 LEU A CA 1
ATOM 684 C C . LEU A 1 88 ? -9.272 11.498 6.171 1.00 87.38 88 LEU A C 1
ATOM 686 O O . LEU A 1 88 ? -10.455 11.280 5.915 1.00 87.38 88 LEU A O 1
ATOM 690 N N . SER A 1 89 ? -8.812 12.717 6.466 1.00 86.06 89 SER A N 1
ATOM 691 C CA . SER A 1 89 ? -9.659 13.908 6.540 1.00 86.06 89 SER A CA 1
ATOM 692 C C . SER A 1 89 ? -10.201 14.317 5.167 1.00 86.06 89 SER A C 1
ATOM 694 O O . SER A 1 89 ? -11.378 14.655 5.044 1.00 86.06 89 SER A O 1
ATOM 696 N N . LYS A 1 90 ? -9.377 14.231 4.112 1.00 89.31 90 LYS A N 1
ATOM 697 C CA . LYS A 1 90 ? -9.798 14.518 2.729 1.00 89.31 90 LYS A CA 1
ATOM 698 C C . LYS A 1 90 ? -10.811 13.514 2.197 1.00 89.31 90 LYS A C 1
ATOM 700 O O . LYS A 1 90 ? -11.726 13.912 1.481 1.00 89.31 90 LYS A O 1
ATOM 705 N N . GLU A 1 91 ? -10.636 12.239 2.522 1.00 87.50 91 GLU A N 1
ATOM 706 C CA . GLU A 1 91 ? -11.569 11.182 2.122 1.00 87.50 91 GLU A CA 1
ATOM 707 C C . GLU A 1 91 ? -12.841 11.167 2.980 1.00 87.50 91 GLU A C 1
ATOM 709 O O . GLU A 1 91 ? -13.826 10.544 2.595 1.00 87.50 91 GLU A O 1
ATOM 714 N N . GLY A 1 92 ? -12.860 11.906 4.096 1.00 88.06 92 GLY A N 1
ATOM 715 C CA . GLY A 1 92 ? -14.038 12.049 4.947 1.00 88.06 92 GLY A CA 1
ATOM 716 C C . GLY A 1 92 ? -14.429 10.743 5.632 1.00 88.06 92 GLY A C 1
ATOM 717 O O . GLY A 1 92 ? -15.615 10.469 5.785 1.00 88.06 92 GLY A O 1
ATOM 718 N N . ILE A 1 93 ? -13.436 9.938 6.011 1.00 89.50 93 ILE A N 1
ATOM 719 C CA . ILE A 1 93 ? -13.644 8.594 6.550 1.00 89.50 93 ILE A CA 1
ATOM 720 C C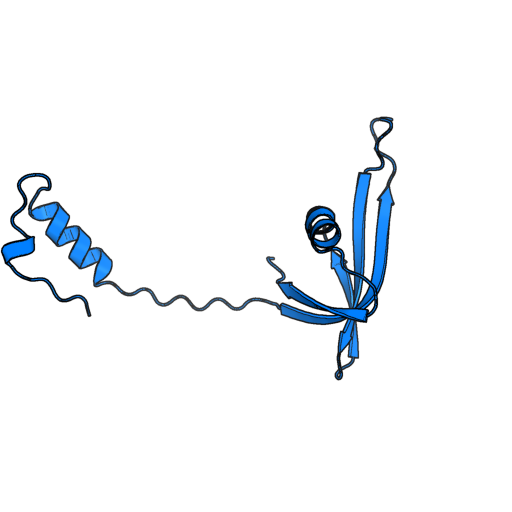 . ILE A 1 93 ? -14.357 8.647 7.901 1.00 89.50 93 ILE A C 1
ATOM 722 O O . ILE A 1 93 ? -13.976 9.389 8.810 1.00 89.50 93 ILE A O 1
ATOM 726 N N . THR A 1 94 ? -15.361 7.790 8.045 1.00 89.44 94 THR A N 1
ATOM 727 C CA . THR A 1 94 ? -16.182 7.641 9.241 1.00 89.44 94 THR A CA 1
ATOM 728 C C . THR A 1 94 ? -16.188 6.203 9.756 1.00 89.44 94 THR A C 1
ATOM 730 O O . THR A 1 94 ? -15.758 5.255 9.098 1.00 89.44 94 THR A O 1
ATOM 733 N N . VAL A 1 95 ? -16.649 6.032 10.996 1.00 92.06 95 VAL A N 1
ATOM 734 C CA . VAL A 1 95 ? -16.834 4.704 11.591 1.00 92.06 95 VAL A CA 1
ATOM 735 C C . VAL A 1 95 ? -17.927 3.959 10.818 1.00 92.06 95 VAL A C 1
ATOM 737 O O . VAL A 1 95 ? -19.031 4.478 10.661 1.00 92.06 95 VAL A O 1
ATOM 740 N N . GLY A 1 96 ? -17.620 2.742 10.373 1.00 90.31 96 GLY A N 1
ATOM 741 C CA . GLY A 1 96 ? -18.465 1.914 9.508 1.00 90.31 96 GLY A CA 1
ATOM 742 C C . GLY A 1 96 ? -18.000 1.855 8.050 1.00 90.31 96 GLY A C 1
ATOM 743 O O . GLY A 1 96 ? -18.495 1.021 7.291 1.00 90.31 96 GLY A O 1
ATOM 744 N N . ASP A 1 97 ? -17.031 2.684 7.657 1.00 91.75 97 ASP A N 1
ATOM 745 C CA . ASP A 1 97 ? -16.469 2.642 6.309 1.00 91.75 97 ASP A CA 1
ATOM 746 C C . ASP A 1 97 ? -15.472 1.489 6.151 1.00 91.75 97 ASP A C 1
ATOM 748 O O . ASP A 1 97 ? -14.732 1.136 7.073 1.00 91.75 97 ASP A O 1
ATOM 752 N N . VAL A 1 98 ? -15.439 0.896 4.957 1.00 92.00 98 VAL A N 1
ATOM 753 C CA . 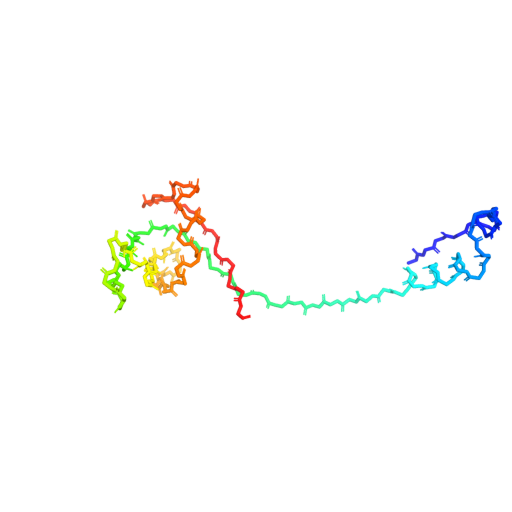VAL A 1 98 ? -14.485 -0.161 4.605 1.00 92.00 98 VAL A CA 1
ATOM 754 C C . VAL A 1 98 ? -13.316 0.464 3.865 1.00 92.00 98 VAL A C 1
ATOM 756 O O . VAL A 1 98 ? -13.503 1.107 2.834 1.00 92.00 98 VAL A O 1
ATOM 759 N N . MET A 1 99 ? -12.108 0.247 4.381 1.00 91.31 99 MET A N 1
ATOM 760 C CA . MET A 1 99 ? -10.893 0.829 3.825 1.00 91.31 99 MET A CA 1
ATOM 761 C C . MET A 1 99 ? -9.790 -0.199 3.612 1.00 91.31 99 MET A C 1
ATOM 763 O O . MET A 1 99 ? -9.755 -1.273 4.219 1.00 91.31 99 MET A O 1
ATOM 767 N N . TYR A 1 100 ? -8.857 0.196 2.755 1.00 90.50 100 TYR A N 1
ATOM 768 C CA . TYR A 1 100 ? -7.626 -0.512 2.466 1.00 90.50 100 TYR A CA 1
ATOM 769 C C . TYR A 1 100 ? -6.451 0.397 2.829 1.00 90.50 100 TYR A C 1
ATOM 771 O O . TYR A 1 100 ? -6.331 1.503 2.304 1.00 90.50 100 TYR A O 1
ATOM 779 N N . ILE A 1 101 ? -5.587 -0.074 3.726 1.00 89.06 101 ILE A N 1
ATOM 780 C CA . ILE A 1 101 ? -4.368 0.622 4.131 1.00 89.06 101 ILE A CA 1
ATOM 781 C C . ILE A 1 101 ? -3.170 -0.174 3.625 1.00 89.06 101 ILE A C 1
ATOM 783 O O . ILE A 1 101 ? -2.932 -1.312 4.040 1.00 89.06 101 ILE A O 1
ATOM 787 N N . GLU A 1 102 ? -2.391 0.451 2.748 1.00 87.38 102 GLU A N 1
ATOM 788 C CA . GLU A 1 102 ? -1.089 -0.055 2.331 1.00 87.38 102 GLU A CA 1
ATOM 789 C C . GLU A 1 102 ? -0.025 0.396 3.330 1.00 87.38 102 GLU A C 1
ATOM 791 O O . GLU A 1 102 ? 0.163 1.592 3.560 1.00 87.38 102 GLU A O 1
ATOM 796 N N . SER A 1 103 ? 0.681 -0.560 3.930 1.00 80.00 103 SER A N 1
ATOM 797 C CA . SER A 1 103 ? 1.841 -0.243 4.751 1.00 80.00 103 SER A CA 1
ATOM 798 C C . SER A 1 103 ? 3.056 -0.127 3.841 1.00 80.00 103 SER A C 1
ATOM 800 O O . SER A 1 103 ? 3.536 -1.123 3.298 1.00 80.00 103 SER A O 1
ATOM 802 N N . ASN A 1 104 ? 3.539 1.101 3.668 1.00 70.31 104 ASN A N 1
ATOM 803 C CA . ASN A 1 104 ? 4.845 1.344 3.079 1.00 70.31 104 ASN A CA 1
ATOM 804 C C . ASN A 1 104 ? 5.841 1.421 4.239 1.00 70.31 104 ASN A C 1
ATOM 806 O O . ASN A 1 104 ? 5.823 2.388 5.001 1.00 70.31 104 ASN A O 1
ATOM 810 N N . SER A 1 105 ? 6.583 0.334 4.447 1.00 56.12 105 SER A N 1
ATOM 811 C CA . SER A 1 105 ? 7.567 0.222 5.525 1.00 56.12 105 SER A CA 1
ATOM 812 C C . SER A 1 105 ? 8.918 0.810 5.144 1.00 56.12 105 SER A C 1
ATOM 814 O O . SER A 1 105 ? 9.232 0.874 3.935 1.00 56.12 105 SER A O 1
#

Radius of gyration: 24.85 Å; Cα contacts (8 Å, |Δi|>4): 133; chains: 1; bounding box: 42×41×64 Å

pLDDT: mean 84.93, std 9.89, range [53.28, 94.31]

Secondary structure (DSSP, 8-state):
-----GGGG--SSS-HHHHHHHHHHHH---------EEEEEEEEEEEEEEEE-TT--S-EEEEEEEEEEEETTEEEEEEE-GGGHHHHHHHT--TT-EEEEEE--

Nearest PDB structures (foldseek):
  8qkv-assembly1_X  TM=6.676E-01  e=1.123E-09  Saccharomyces cerevisiae S288C
  8x19-assembly1_Q  TM=6.800E-01  e=1.904E-09  Homo sapiens
  8qz0-assembly1_T  TM=8.245E-01  e=7.650E-08  Saccharomyces cerevisiae S288C
  8ooc-assembly1_C  TM=6.402E-01  e=1.318E-08  Thermochaetoides thermophila
  8qz0-assembly1_X  TM=6.298E-01  e=4.256E-08  Saccharomyces cerevisiae S288C

Mean predicted aligned error: 9.76 Å